Protein AF-A0A1I4X9D3-F1 (afdb_monomer_lite)

Structure (mmCIF, N/CA/C/O backbone):
data_AF-A0A1I4X9D3-F1
#
_entry.id   AF-A0A1I4X9D3-F1
#
loop_
_atom_site.group_PDB
_atom_site.id
_atom_site.type_symbol
_atom_site.label_atom_id
_atom_site.label_alt_id
_atom_site.label_comp_id
_atom_site.label_asym_id
_atom_site.label_entity_id
_atom_site.label_seq_id
_atom_site.pdbx_PDB_ins_code
_atom_site.Cartn_x
_atom_site.Cartn_y
_atom_site.Cartn_z
_atom_site.occupancy
_atom_site.B_iso_or_equiv
_atom_site.auth_seq_id
_atom_site.auth_comp_id
_atom_site.auth_asym_id
_atom_site.auth_atom_id
_atom_site.pdbx_PDB_model_num
ATOM 1 N N . MET A 1 1 ? -38.702 -17.438 33.978 1.00 61.19 1 MET A N 1
ATOM 2 C CA . MET A 1 1 ? -38.345 -16.066 33.535 1.00 61.19 1 MET A CA 1
ATOM 3 C C . MET A 1 1 ? -36.844 -15.792 33.596 1.00 61.19 1 MET A C 1
ATOM 5 O O . MET A 1 1 ? -36.302 -15.350 32.596 1.00 61.19 1 MET A O 1
ATOM 9 N N . LYS A 1 2 ? -36.146 -16.122 34.695 1.00 65.19 2 LYS A N 1
ATOM 10 C CA . LYS A 1 2 ? -34.686 -15.928 34.827 1.00 65.19 2 LYS A CA 1
ATOM 11 C C . LYS A 1 2 ? -33.860 -16.580 33.699 1.00 65.19 2 LYS A C 1
ATOM 13 O O . LYS A 1 2 ? -32.987 -15.935 33.136 1.00 65.19 2 LYS A O 1
ATOM 18 N N . ASN A 1 3 ? -34.202 -17.807 33.300 1.00 70.19 3 ASN A N 1
ATOM 19 C CA . ASN A 1 3 ? -33.496 -18.521 32.223 1.00 70.19 3 ASN A CA 1
ATOM 20 C C . ASN A 1 3 ? -33.767 -17.924 30.827 1.00 70.19 3 ASN A C 1
ATOM 22 O O . ASN A 1 3 ? -32.900 -17.974 29.964 1.00 70.19 3 ASN A O 1
ATOM 26 N N . LEU A 1 4 ? -34.944 -17.320 30.625 1.00 78.19 4 LEU A N 1
ATOM 27 C CA . LEU A 1 4 ? -35.305 -16.642 29.375 1.00 78.19 4 LEU A CA 1
ATOM 28 C C . LEU A 1 4 ? -34.542 -15.316 29.232 1.00 78.19 4 LEU A C 1
ATOM 30 O O . LE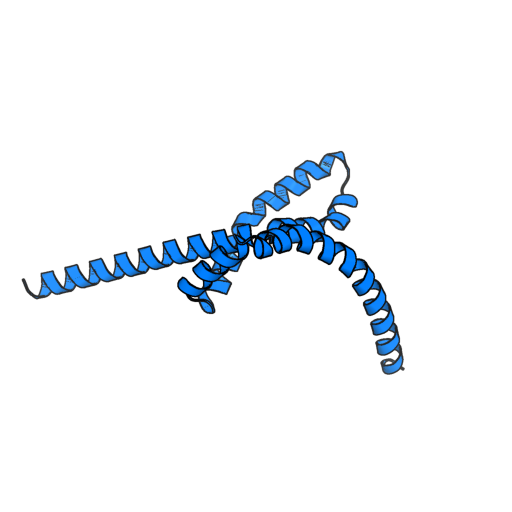U A 1 4 ? -34.094 -14.972 28.145 1.00 78.19 4 LEU A O 1
ATOM 34 N N . PHE A 1 5 ? -34.340 -14.617 30.352 1.00 81.88 5 PHE A N 1
ATOM 35 C CA . PHE A 1 5 ? -33.549 -13.390 30.402 1.00 81.88 5 PHE A CA 1
ATOM 36 C C . PHE A 1 5 ? -32.079 -13.650 30.050 1.00 81.88 5 PHE A C 1
ATOM 38 O O . PHE A 1 5 ? -31.529 -12.958 29.208 1.00 81.88 5 PHE A O 1
ATOM 45 N N . ILE A 1 6 ? -31.463 -14.691 30.622 1.00 82.25 6 ILE A N 1
ATOM 46 C CA . ILE A 1 6 ? -30.061 -15.053 30.334 1.00 82.25 6 ILE A CA 1
ATOM 47 C C . ILE A 1 6 ? -29.873 -15.435 28.858 1.00 82.25 6 ILE A C 1
ATOM 49 O O . ILE A 1 6 ? -28.909 -14.999 28.230 1.00 82.25 6 ILE A O 1
ATOM 53 N N . ALA A 1 7 ? -30.807 -16.205 28.290 1.00 80.81 7 ALA A N 1
ATOM 54 C CA . ALA A 1 7 ? -30.771 -16.578 26.878 1.00 80.81 7 ALA A CA 1
ATOM 55 C C . ALA A 1 7 ? -30.879 -15.353 25.952 1.00 80.81 7 ALA A C 1
ATOM 57 O O . ALA A 1 7 ? -30.125 -15.247 24.986 1.00 80.81 7 ALA A O 1
ATOM 58 N N . ALA A 1 8 ? -31.761 -14.400 26.275 1.00 80.50 8 ALA A N 1
ATOM 59 C CA . ALA A 1 8 ? -31.902 -13.157 25.520 1.00 80.50 8 ALA A CA 1
ATOM 60 C C . ALA A 1 8 ? -30.623 -12.301 25.566 1.00 80.50 8 ALA A C 1
ATOM 62 O O . ALA A 1 8 ? -30.185 -11.798 24.533 1.00 80.50 8 ALA A O 1
ATOM 63 N N . THR A 1 9 ? -29.974 -12.181 26.730 1.00 77.56 9 THR A N 1
ATOM 64 C CA . THR A 1 9 ? -28.724 -11.414 26.855 1.00 77.56 9 THR A CA 1
ATOM 65 C C . THR A 1 9 ? -27.561 -12.068 26.102 1.00 77.56 9 THR A C 1
ATOM 67 O O . THR A 1 9 ? -26.786 -11.363 25.457 1.00 77.56 9 THR A O 1
ATOM 70 N N . MET A 1 10 ? -27.450 -13.405 26.120 1.00 78.19 10 MET A N 1
ATOM 71 C CA . MET A 1 10 ? -26.433 -14.122 25.334 1.00 78.19 10 MET A CA 1
ATOM 72 C C . MET A 1 10 ? -26.640 -13.936 23.825 1.00 78.19 10 MET A C 1
ATOM 74 O O . MET A 1 10 ? -25.684 -13.637 23.110 1.00 78.19 10 MET A O 1
ATOM 78 N N . LEU A 1 11 ? -27.882 -14.041 23.342 1.00 78.44 11 LEU A N 1
ATOM 79 C CA . LEU A 1 11 ? -28.212 -13.802 21.933 1.00 78.44 11 LEU A CA 1
ATOM 80 C C . LEU A 1 11 ? -27.834 -12.381 21.492 1.00 78.44 11 LEU A C 1
ATOM 82 O O . LEU A 1 11 ? -27.190 -12.221 20.456 1.00 78.44 11 LEU A O 1
ATOM 86 N N . LEU A 1 12 ? -28.137 -11.368 22.312 1.00 75.38 12 LEU A N 1
ATOM 87 C CA . LEU A 1 12 ? -27.741 -9.984 22.042 1.00 75.38 12 LEU A CA 1
ATOM 88 C C . LEU A 1 12 ? -26.214 -9.834 21.978 1.00 75.38 12 LEU A C 1
ATOM 90 O O . LEU A 1 12 ? -25.705 -9.240 21.031 1.00 75.38 12 LEU A O 1
ATOM 94 N N . SER A 1 13 ? -25.462 -10.417 22.919 1.00 71.94 13 SER A N 1
ATOM 95 C CA . SER A 1 13 ? -23.992 -10.320 22.901 1.00 71.94 13 SER A CA 1
ATOM 96 C C . SER A 1 13 ? -23.350 -10.918 21.643 1.00 71.94 13 SER A C 1
ATOM 98 O O . SER A 1 13 ? -22.407 -10.337 21.111 1.00 71.94 13 SER A O 1
ATOM 100 N N . VAL A 1 14 ? -23.885 -12.022 21.110 1.00 70.44 14 VAL A N 1
ATOM 101 C CA . VAL A 1 14 ? -23.371 -12.644 19.875 1.00 70.44 14 VAL A CA 1
ATOM 102 C C . VAL A 1 14 ? -23.628 -11.749 18.658 1.00 70.44 14 VAL A C 1
ATOM 104 O O . VAL A 1 14 ? -22.759 -11.613 17.792 1.00 70.44 14 VAL A O 1
ATOM 107 N N . GLN A 1 15 ? -24.791 -11.096 18.605 1.00 68.94 15 GLN A N 1
ATOM 108 C CA . GLN A 1 15 ? -25.123 -10.148 17.539 1.00 68.94 15 GLN A CA 1
ATOM 109 C C . GLN A 1 15 ? -24.233 -8.897 17.586 1.00 68.94 15 GLN A C 1
ATOM 111 O O . GLN A 1 15 ? -23.739 -8.473 16.543 1.00 68.94 15 GLN A O 1
ATOM 116 N N . PHE A 1 16 ? -23.966 -8.353 18.780 1.00 73.00 16 PHE A N 1
ATO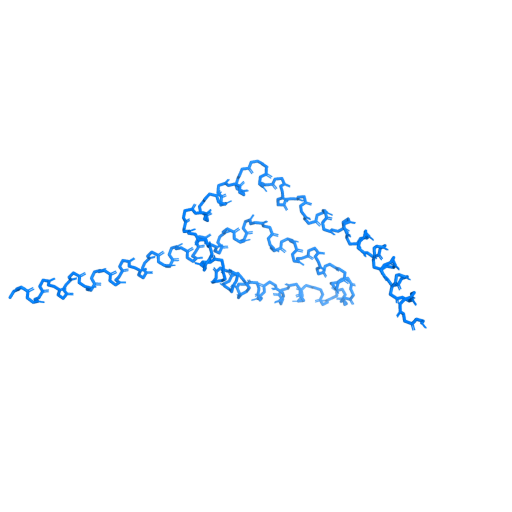M 117 C CA . PHE A 1 16 ? -23.076 -7.198 18.954 1.00 73.00 16 PHE A CA 1
ATOM 118 C C . PHE A 1 16 ? -21.630 -7.495 18.532 1.00 73.00 16 PHE A C 1
ATOM 120 O O . PHE A 1 16 ? -21.038 -6.700 17.805 1.00 73.00 16 PHE A O 1
ATOM 127 N N . VAL A 1 17 ? -21.075 -8.650 18.919 1.00 72.88 17 VAL A N 1
ATOM 128 C CA . VAL A 1 17 ? -19.712 -9.054 18.518 1.00 72.88 17 VAL A CA 1
ATOM 129 C C . VAL A 1 17 ? -19.612 -9.246 17.001 1.00 72.88 17 VAL A C 1
ATOM 131 O O . VAL A 1 17 ? -18.646 -8.805 16.379 1.00 72.88 17 VAL A O 1
ATOM 134 N N . SER A 1 18 ? -20.631 -9.853 16.388 1.00 68.88 18 SER A N 1
ATOM 135 C CA . SER A 1 18 ? -20.664 -10.069 14.937 1.00 68.88 18 SER A CA 1
ATOM 136 C C . SER A 1 18 ? -20.708 -8.743 14.170 1.00 68.88 18 SER A C 1
ATOM 138 O O . SER A 1 18 ? -19.931 -8.559 13.233 1.00 68.88 18 SER A O 1
ATOM 140 N N . ALA A 1 19 ? -21.548 -7.796 14.605 1.00 72.00 19 ALA A N 1
ATOM 141 C CA . ALA A 1 19 ? -21.646 -6.464 14.006 1.00 72.00 19 ALA A CA 1
ATOM 142 C C . ALA A 1 19 ? -20.333 -5.672 14.133 1.00 72.00 19 ALA A C 1
ATOM 144 O O . ALA A 1 19 ? -19.827 -5.159 13.138 1.00 72.00 19 ALA A O 1
ATOM 145 N N . GLN A 1 20 ? -19.720 -5.665 15.321 1.00 74.00 20 GLN A N 1
ATOM 146 C CA . GLN A 1 20 ? -18.434 -5.000 15.546 1.00 74.00 20 GLN A CA 1
ATOM 147 C C . GLN A 1 20 ? -17.317 -5.583 14.664 1.00 74.00 20 GLN A C 1
ATOM 149 O O . GLN A 1 20 ? -16.479 -4.842 14.154 1.00 74.00 20 GLN A O 1
ATOM 154 N N . SER A 1 21 ? -17.312 -6.903 14.446 1.00 76.50 21 SER A N 1
ATOM 155 C CA . SER A 1 21 ? -16.325 -7.548 13.570 1.00 76.50 21 SER A CA 1
ATOM 156 C C . SER A 1 21 ? -16.492 -7.163 12.094 1.00 76.50 21 SER A C 1
ATOM 158 O O . SER A 1 21 ? -15.495 -6.981 11.392 1.00 76.50 21 SER A O 1
ATOM 160 N N . ALA A 1 22 ? -17.738 -7.000 11.631 1.00 80.81 22 ALA A N 1
ATOM 161 C CA . ALA A 1 22 ? -18.046 -6.625 10.255 1.00 80.81 22 ALA A CA 1
ATOM 162 C C . ALA A 1 22 ? -17.644 -5.172 9.971 1.00 80.81 22 ALA A C 1
ATOM 164 O O . ALA A 1 22 ? -17.002 -4.903 8.953 1.00 80.81 22 ALA A O 1
ATOM 165 N N . ASP A 1 23 ? -17.947 -4.262 10.900 1.00 89.44 23 ASP A N 1
ATOM 166 C CA . ASP A 1 23 ? -17.526 -2.862 10.816 1.00 89.44 23 ASP A CA 1
ATOM 167 C C . ASP A 1 23 ? -16.000 -2.740 10.868 1.00 89.44 23 ASP A C 1
ATOM 169 O O . ASP A 1 23 ? -15.407 -2.002 10.083 1.00 89.44 23 ASP A O 1
ATOM 173 N N . PHE A 1 24 ? -15.338 -3.532 11.718 1.00 94.31 24 PHE A N 1
ATOM 174 C CA . PHE A 1 24 ? -13.882 -3.534 11.775 1.00 94.31 24 PHE A CA 1
ATOM 175 C C . PHE A 1 24 ? -13.251 -4.005 10.453 1.00 94.31 24 PHE A C 1
ATOM 177 O O . PHE A 1 24 ? -12.405 -3.297 9.905 1.00 94.31 24 PHE A O 1
ATOM 184 N N . LYS A 1 25 ? -13.682 -5.145 9.883 1.00 95.19 25 LYS A N 1
ATOM 185 C CA . LYS A 1 25 ? -13.152 -5.636 8.590 1.00 95.19 25 LYS A CA 1
ATOM 186 C C . LYS A 1 25 ? -13.377 -4.615 7.474 1.00 95.19 25 LYS A C 1
ATOM 188 O O . LYS A 1 25 ? -12.475 -4.383 6.669 1.00 95.19 25 LYS A O 1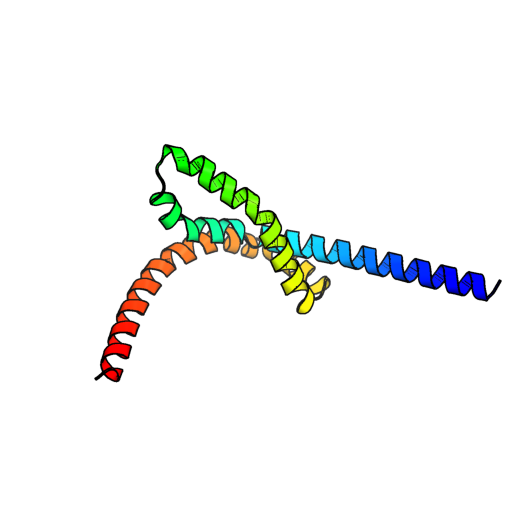
ATOM 193 N N . LYS A 1 26 ? -14.555 -3.988 7.435 1.00 95.56 26 LYS A N 1
ATOM 194 C CA . LYS A 1 26 ? -14.891 -2.955 6.450 1.00 95.56 26 LYS A CA 1
ATOM 195 C C . LYS A 1 26 ? -13.928 -1.767 6.522 1.00 95.56 26 LYS A C 1
ATOM 197 O O . LYS A 1 26 ? -13.390 -1.378 5.486 1.00 95.56 26 LYS A O 1
ATOM 202 N N . ASP A 1 27 ? -13.672 -1.247 7.718 1.00 96.38 27 ASP A N 1
ATOM 203 C CA . ASP A 1 27 ? -12.769 -0.108 7.902 1.00 96.38 27 ASP A CA 1
ATOM 204 C C . ASP A 1 27 ? -11.323 -0.479 7.549 1.00 96.38 27 ASP A C 1
ATOM 206 O O . ASP A 1 27 ? -10.607 0.313 6.938 1.00 96.38 27 ASP A O 1
ATOM 210 N N . VAL A 1 28 ? -10.884 -1.708 7.845 1.00 96.69 28 VAL A N 1
ATOM 211 C CA . VAL A 1 28 ? -9.549 -2.171 7.429 1.00 96.69 28 VAL A CA 1
ATOM 212 C C . VAL A 1 28 ? -9.446 -2.234 5.902 1.00 96.69 28 VAL A C 1
ATOM 214 O O . VAL A 1 28 ? -8.450 -1.788 5.338 1.00 96.69 28 VAL A O 1
ATOM 217 N N . ILE A 1 29 ? -10.476 -2.737 5.213 1.00 96.00 29 ILE A N 1
ATOM 218 C CA . ILE A 1 29 ? -10.520 -2.757 3.743 1.00 96.00 29 ILE A CA 1
ATOM 219 C C . ILE A 1 29 ? -10.466 -1.333 3.178 1.00 96.00 29 ILE A C 1
ATOM 221 O O . ILE A 1 29 ? -9.753 -1.087 2.204 1.00 96.00 29 ILE A O 1
ATOM 225 N N . GLU A 1 30 ? -11.208 -0.394 3.764 1.00 94.88 30 GLU A N 1
ATOM 226 C CA . GLU A 1 30 ? -11.157 1.015 3.367 1.00 94.88 30 GLU A CA 1
ATOM 227 C C . GLU A 1 30 ? -9.752 1.589 3.550 1.00 94.88 30 GLU A C 1
ATOM 229 O O . GLU A 1 30 ? -9.196 2.148 2.605 1.00 94.88 30 GLU A O 1
ATOM 234 N N . MET A 1 31 ? -9.147 1.368 4.716 1.00 95.31 31 MET A N 1
ATOM 235 C CA . MET A 1 31 ? -7.786 1.792 5.022 1.00 95.31 31 MET A CA 1
ATOM 236 C C . MET A 1 31 ? -6.772 1.250 4.002 1.00 95.31 31 MET A C 1
ATOM 238 O O . MET A 1 31 ? -5.972 2.018 3.470 1.00 95.31 31 MET A O 1
ATOM 242 N N . VAL A 1 32 ? -6.843 -0.040 3.651 1.00 94.06 32 VAL A N 1
ATOM 243 C CA . VAL A 1 32 ? -5.972 -0.644 2.626 1.00 94.06 32 VAL A CA 1
ATOM 244 C C . VAL A 1 32 ? -6.163 0.047 1.274 1.00 94.06 32 VAL A C 1
ATOM 246 O O . VAL A 1 32 ? -5.182 0.408 0.623 1.00 94.06 32 VAL A O 1
ATOM 249 N N . LYS A 1 33 ? -7.409 0.304 0.860 1.00 91.62 33 LYS A N 1
ATOM 250 C CA . LYS A 1 33 ? -7.702 0.993 -0.407 1.00 91.62 33 LYS A CA 1
ATOM 251 C C . LYS A 1 33 ? -7.122 2.406 -0.442 1.00 91.62 33 LYS A C 1
ATOM 253 O O . LYS A 1 33 ? -6.472 2.764 -1.424 1.00 91.62 33 LYS A O 1
ATOM 258 N N . ILE A 1 34 ? -7.316 3.189 0.620 1.00 92.00 34 ILE A N 1
ATOM 259 C CA . ILE A 1 34 ? -6.820 4.573 0.686 1.00 92.00 34 ILE A CA 1
ATOM 260 C C . ILE A 1 34 ? -5.321 4.652 0.984 1.00 92.00 34 ILE A C 1
ATOM 262 O O . ILE A 1 34 ? -4.720 5.692 0.765 1.00 92.00 34 ILE A O 1
ATOM 266 N N . SER A 1 35 ? -4.677 3.572 1.431 1.00 89.12 35 SER A N 1
ATOM 267 C CA . SER A 1 35 ? -3.227 3.565 1.668 1.00 89.12 35 SER A CA 1
ATOM 268 C C . SER A 1 35 ? -2.387 3.680 0.387 1.00 89.12 35 SER A C 1
ATOM 270 O O . SER A 1 35 ? -1.180 3.914 0.443 1.00 89.12 35 SER A O 1
ATOM 272 N N . GLY A 1 36 ? -3.020 3.528 -0.782 1.00 85.00 36 GLY A N 1
ATOM 273 C CA . GLY A 1 36 ? -2.353 3.533 -2.081 1.00 85.00 36 GLY A CA 1
ATOM 274 C C . GLY A 1 36 ? -1.910 2.147 -2.557 1.00 85.00 36 GLY A C 1
ATOM 275 O O . GLY A 1 36 ? -1.213 2.060 -3.565 1.00 85.00 36 GLY A O 1
ATOM 276 N N . THR A 1 37 ? -2.329 1.056 -1.896 1.00 85.69 37 THR A N 1
ATOM 277 C CA . THR A 1 37 ? -1.996 -0.332 -2.280 1.00 85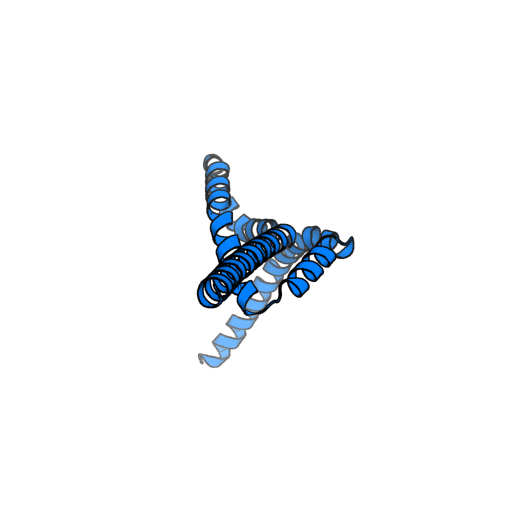.69 37 THR A CA 1
ATOM 278 C C . THR A 1 37 ? -2.237 -0.607 -3.764 1.00 85.69 37 THR A C 1
ATOM 280 O O . THR A 1 37 ? -1.364 -1.158 -4.429 1.00 85.69 37 THR A O 1
ATOM 283 N N . THR A 1 38 ? -3.376 -0.176 -4.313 1.00 85.00 38 THR A N 1
ATOM 284 C CA . THR A 1 38 ? -3.699 -0.366 -5.737 1.00 85.00 38 THR A CA 1
ATOM 285 C C . THR A 1 38 ? -2.712 0.350 -6.647 1.00 85.00 38 THR A C 1
ATOM 287 O O . THR A 1 38 ? -2.181 -0.249 -7.575 1.00 85.00 38 THR A O 1
ATOM 290 N N . ALA A 1 39 ? -2.428 1.624 -6.366 1.00 86.88 39 ALA A N 1
ATOM 291 C CA . ALA A 1 39 ? -1.502 2.412 -7.169 1.00 86.88 39 ALA A CA 1
ATOM 292 C C . ALA A 1 39 ? -0.079 1.836 -7.108 1.00 86.88 39 ALA A C 1
ATOM 294 O O . ALA A 1 39 ? 0.607 1.780 -8.127 1.00 86.88 39 ALA A O 1
ATOM 295 N N . ASN A 1 40 ? 0.338 1.352 -5.935 1.00 90.06 40 ASN A N 1
ATOM 296 C CA . ASN A 1 40 ? 1.635 0.711 -5.737 1.00 90.06 40 ASN A CA 1
ATOM 297 C C . ASN A 1 40 ? 1.744 -0.603 -6.524 1.00 90.06 40 ASN A C 1
ATOM 299 O O . ASN A 1 40 ? 2.734 -0.808 -7.220 1.00 90.06 40 ASN A O 1
ATOM 303 N N . ILE A 1 41 ? 0.725 -1.467 -6.473 1.00 89.44 41 ILE A N 1
ATOM 304 C CA . ILE A 1 41 ? 0.702 -2.723 -7.242 1.00 89.44 41 ILE A CA 1
ATOM 305 C C . ILE A 1 41 ? 0.728 -2.436 -8.741 1.00 89.44 41 ILE A C 1
ATOM 307 O O . ILE A 1 41 ? 1.535 -3.021 -9.458 1.00 89.44 41 ILE A O 1
ATOM 311 N N . THR A 1 42 ? -0.084 -1.491 -9.214 1.00 85.81 42 THR A N 1
ATOM 312 C CA . THR A 1 42 ? -0.074 -1.084 -10.623 1.00 85.81 42 THR A CA 1
ATOM 313 C C . THR A 1 42 ? 1.299 -0.569 -11.052 1.00 85.81 42 THR A C 1
ATOM 315 O O . THR A 1 42 ? 1.777 -0.955 -12.114 1.00 85.81 42 THR A O 1
ATOM 318 N N . ALA A 1 43 ? 1.967 0.242 -10.225 1.00 88.06 43 ALA A N 1
ATOM 319 C CA . ALA A 1 43 ? 3.316 0.727 -10.518 1.00 88.06 43 ALA A CA 1
ATOM 320 C C . ALA A 1 43 ? 4.352 -0.407 -10.580 1.00 88.06 43 ALA A C 1
ATOM 322 O O . ALA A 1 43 ? 5.228 -0.377 -11.438 1.00 88.06 43 ALA A O 1
ATOM 323 N N . LEU A 1 44 ? 4.237 -1.423 -9.720 1.00 88.44 44 LEU A N 1
ATOM 324 C CA . LEU A 1 44 ? 5.104 -2.606 -9.761 1.00 88.44 44 LEU A CA 1
ATOM 325 C C . LEU A 1 44 ? 4.844 -3.485 -10.990 1.00 88.44 44 LEU A C 1
ATOM 327 O O . LEU A 1 44 ? 5.767 -4.113 -11.505 1.00 88.44 44 LEU A O 1
ATOM 331 N N . LEU A 1 45 ? 3.598 -3.536 -11.464 1.00 90.56 45 LEU A N 1
ATOM 332 C CA . LEU A 1 45 ? 3.206 -4.321 -12.632 1.00 90.56 45 LEU A CA 1
ATOM 333 C C . LEU A 1 45 ? 3.451 -3.603 -13.962 1.00 90.56 45 LEU A C 1
ATOM 335 O O . LEU A 1 45 ? 3.389 -4.261 -14.997 1.00 90.56 45 LEU A O 1
ATOM 339 N N . GLU A 1 46 ? 3.747 -2.301 -13.979 1.00 89.25 46 GLU A N 1
ATOM 340 C CA . GLU A 1 46 ? 3.985 -1.548 -15.221 1.00 89.25 46 GLU A CA 1
ATOM 341 C C . GLU A 1 46 ? 4.976 -2.235 -16.178 1.00 89.25 46 GLU A C 1
ATOM 343 O O . GLU A 1 46 ? 4.595 -2.450 -17.329 1.00 89.25 46 GLU A O 1
ATOM 348 N N . PRO A 1 47 ? 6.169 -2.692 -15.744 1.00 89.00 47 PRO A N 1
ATOM 349 C CA . PRO A 1 47 ? 7.103 -3.381 -16.637 1.00 89.00 47 PRO A CA 1
ATOM 350 C C . PRO A 1 47 ? 6.555 -4.693 -17.207 1.00 89.00 47 PRO A C 1
ATOM 352 O O . PRO A 1 47 ? 6.944 -5.106 -18.298 1.00 89.00 47 PRO A O 1
ATOM 355 N N . VAL A 1 48 ? 5.660 -5.367 -16.478 1.00 91.88 48 VAL A N 1
ATOM 356 C CA . VAL A 1 48 ? 4.972 -6.577 -16.952 1.00 91.88 48 VAL A CA 1
ATOM 357 C C . VAL A 1 48 ? 3.917 -6.193 -17.986 1.00 91.88 48 VAL A C 1
ATOM 359 O O . VAL A 1 48 ? 3.870 -6.782 -19.061 1.00 91.88 48 VAL A O 1
ATOM 362 N N . ILE A 1 49 ? 3.115 -5.162 -17.704 1.00 92.06 49 ILE A N 1
ATOM 363 C CA . ILE A 1 49 ? 2.084 -4.636 -18.611 1.00 92.06 49 ILE A CA 1
ATOM 364 C C . ILE A 1 49 ? 2.704 -4.163 -19.931 1.00 92.06 49 ILE A C 1
ATOM 366 O O . ILE A 1 49 ? 2.126 -4.374 -20.997 1.00 92.06 49 ILE A O 1
ATOM 370 N N . GLU A 1 50 ? 3.881 -3.540 -19.888 1.00 91.44 50 GLU A N 1
ATOM 371 C CA . GLU A 1 50 ? 4.602 -3.083 -21.080 1.00 91.44 50 GLU A CA 1
ATOM 372 C C . GLU A 1 50 ? 5.008 -4.236 -22.009 1.00 91.44 50 GLU A C 1
ATOM 374 O O . GLU A 1 50 ? 5.018 -4.057 -23.229 1.00 91.44 50 GLU A O 1
ATOM 379 N N . GLN A 1 51 ? 5.250 -5.428 -21.458 1.00 93.75 51 GLN A N 1
ATOM 380 C CA . GLN A 1 51 ? 5.573 -6.638 -22.221 1.00 93.75 51 GLN A CA 1
ATOM 381 C C . GLN A 1 51 ? 4.335 -7.322 -22.827 1.00 93.75 51 GLN A C 1
ATOM 383 O O . GLN A 1 51 ? 4.469 -8.144 -23.734 1.00 93.75 51 GLN A O 1
ATOM 388 N N . ILE A 1 52 ? 3.124 -6.980 -22.374 1.00 95.81 52 ILE A N 1
ATOM 389 C CA . ILE A 1 52 ? 1.871 -7.499 -22.937 1.00 95.81 52 ILE A CA 1
ATOM 390 C C . ILE A 1 52 ? 1.557 -6.785 -24.270 1.00 95.81 52 ILE A C 1
ATOM 392 O O . ILE A 1 52 ? 1.698 -5.555 -24.345 1.00 95.81 52 ILE A O 1
ATOM 396 N N . PRO A 1 53 ? 1.088 -7.507 -25.316 1.00 97.31 53 PRO A N 1
ATOM 397 C CA . PRO A 1 53 ? 0.619 -6.908 -26.568 1.00 97.31 53 PRO A CA 1
ATOM 398 C C . PRO A 1 53 ? -0.386 -5.777 -26.336 1.00 97.31 53 PRO A C 1
ATOM 400 O O . PRO A 1 53 ? -1.270 -5.895 -25.489 1.00 97.31 53 PRO A O 1
ATOM 403 N N . ALA A 1 54 ? -0.243 -4.670 -27.072 1.00 95.50 54 ALA A N 1
ATOM 404 C CA . ALA A 1 54 ? -0.977 -3.430 -26.803 1.00 95.50 54 ALA A CA 1
ATOM 405 C C . ALA A 1 54 ? -2.506 -3.606 -26.811 1.00 95.50 54 ALA A C 1
ATOM 407 O O . ALA A 1 54 ? -3.190 -3.026 -25.970 1.00 95.50 54 ALA A O 1
ATOM 408 N N . ASP A 1 55 ? -3.015 -4.447 -27.709 1.00 96.94 55 ASP A N 1
ATOM 409 C CA . ASP A 1 55 ? -4.423 -4.825 -27.846 1.00 96.94 55 ASP A CA 1
ATOM 410 C C . ASP A 1 55 ? -4.956 -5.647 -26.660 1.00 96.94 55 ASP A C 1
ATOM 412 O O . ASP A 1 55 ? -6.154 -5.631 -26.403 1.00 96.94 55 ASP A O 1
ATOM 416 N N . LYS A 1 56 ? -4.076 -6.302 -25.890 1.00 96.75 56 LYS A N 1
ATOM 417 C CA . LYS A 1 56 ? -4.426 -7.130 -24.721 1.00 96.75 56 LYS A CA 1
ATOM 418 C C . LYS A 1 56 ? -4.225 -6.438 -23.375 1.00 96.75 56 LYS A C 1
ATOM 420 O O . LYS A 1 56 ? -4.648 -6.954 -22.344 1.00 96.75 56 LYS A O 1
ATOM 425 N N . ARG A 1 57 ? -3.572 -5.272 -23.345 1.00 94.62 57 ARG A N 1
ATOM 426 C CA . ARG A 1 57 ? -3.253 -4.567 -22.088 1.00 94.62 57 ARG A CA 1
ATOM 427 C C . ARG A 1 57 ? -4.498 -4.147 -21.310 1.00 94.62 57 ARG A C 1
ATOM 429 O O . ARG A 1 57 ? -4.455 -4.130 -20.084 1.00 94.62 57 ARG A O 1
ATOM 436 N N . ALA A 1 58 ? -5.577 -3.777 -22.002 1.00 94.25 58 ALA A N 1
ATOM 437 C CA . ALA A 1 58 ? -6.827 -3.382 -21.356 1.00 94.25 58 ALA A CA 1
ATOM 438 C C . ALA A 1 58 ? -7.473 -4.565 -20.620 1.00 94.25 58 ALA A C 1
ATOM 440 O O . ALA A 1 58 ? -7.815 -4.433 -19.447 1.00 94.25 58 ALA A O 1
ATOM 441 N N . ASP A 1 59 ? -7.548 -5.722 -21.279 1.00 96.31 59 ASP A N 1
ATOM 442 C CA . ASP A 1 59 ? -8.074 -6.951 -20.682 1.00 96.31 59 ASP A CA 1
ATOM 443 C C . ASP A 1 59 ? -7.200 -7.414 -19.516 1.00 96.31 59 ASP A C 1
ATOM 445 O O . ASP A 1 59 ? -7.709 -7.671 -18.432 1.00 96.31 59 ASP A O 1
ATOM 449 N N . PHE A 1 60 ? -5.875 -7.387 -19.680 1.00 94.69 60 PHE A N 1
ATOM 450 C CA . PHE A 1 60 ? -4.950 -7.724 -18.598 1.00 94.69 60 PHE A CA 1
ATOM 451 C C . PHE A 1 60 ? -5.145 -6.833 -17.361 1.00 94.69 60 PHE A C 1
ATOM 453 O O . PHE A 1 60 ? -5.198 -7.329 -16.239 1.00 94.69 60 PHE A O 1
ATOM 460 N N . LYS A 1 61 ? -5.291 -5.513 -17.541 1.00 91.88 61 LYS A N 1
ATOM 461 C CA . LYS A 1 61 ? -5.580 -4.596 -16.424 1.00 91.88 61 LYS A CA 1
ATOM 462 C C . LYS A 1 61 ? -6.914 -4.921 -15.757 1.00 91.88 61 LYS A C 1
ATOM 464 O O . LYS A 1 61 ? -6.985 -4.924 -14.535 1.00 91.88 61 LYS A O 1
ATOM 469 N N . LYS A 1 62 ? -7.940 -5.234 -16.549 1.00 94.19 62 LYS A N 1
ATOM 470 C CA . LYS A 1 62 ? -9.255 -5.626 -16.038 1.00 94.19 62 LYS A CA 1
ATOM 471 C C . LYS A 1 62 ? -9.188 -6.917 -15.218 1.00 94.19 62 LYS A C 1
ATOM 473 O O . LYS A 1 62 ? -9.845 -6.999 -14.183 1.00 94.19 62 LYS A O 1
ATOM 478 N N . ASP A 1 63 ? -8.387 -7.889 -15.645 1.00 94.69 63 ASP A N 1
ATOM 479 C CA . ASP A 1 63 ? -8.173 -9.130 -14.899 1.00 94.69 63 ASP A CA 1
ATOM 480 C C . ASP A 1 63 ? -7.484 -8.859 -13.554 1.00 94.69 63 ASP A C 1
ATOM 482 O O . ASP A 1 63 ? -7.902 -9.398 -12.528 1.00 94.69 63 ASP A O 1
ATOM 486 N N . ILE A 1 64 ? -6.484 -7.966 -13.529 1.00 92.81 64 ILE A N 1
ATOM 487 C CA . ILE A 1 64 ? -5.845 -7.518 -12.283 1.00 92.81 64 ILE A CA 1
ATOM 488 C C . ILE A 1 64 ? -6.857 -6.817 -11.370 1.00 92.81 64 ILE A C 1
ATOM 490 O O . ILE A 1 64 ? -6.977 -7.183 -10.202 1.00 92.81 64 ILE A O 1
ATOM 494 N N . ASP A 1 65 ? -7.633 -5.865 -11.889 1.00 91.62 65 ASP A N 1
ATOM 495 C CA . ASP A 1 65 ? -8.670 -5.172 -11.115 1.00 91.62 65 ASP A CA 1
ATOM 496 C C . ASP A 1 65 ? -9.706 -6.156 -10.542 1.00 91.62 65 ASP A C 1
ATOM 498 O O . ASP A 1 65 ? -10.184 -5.975 -9.421 1.00 91.62 65 ASP A O 1
ATOM 502 N N . GLY A 1 66 ? -10.012 -7.232 -11.274 1.00 94.38 66 GLY A N 1
ATOM 503 C CA . GLY A 1 66 ? -10.926 -8.290 -10.850 1.00 94.38 66 GLY A CA 1
ATOM 504 C C . GLY A 1 66 ? -10.445 -9.099 -9.641 1.00 94.38 66 GLY A C 1
ATOM 505 O O . GLY A 1 66 ? -11.277 -9.574 -8.869 1.00 94.38 66 GLY A O 1
ATOM 506 N N . ILE A 1 67 ? -9.130 -9.225 -9.435 1.00 93.69 67 ILE A N 1
ATOM 507 C CA . ILE A 1 67 ? -8.552 -9.966 -8.298 1.00 93.69 67 ILE A CA 1
ATOM 508 C C . ILE A 1 67 ? -8.203 -9.072 -7.097 1.00 93.69 67 ILE A C 1
ATOM 510 O O . ILE A 1 67 ? -7.952 -9.580 -6.003 1.00 93.69 67 ILE A O 1
ATOM 514 N N . MET A 1 68 ? -8.228 -7.744 -7.257 1.00 92.50 68 MET A N 1
ATOM 515 C CA . MET A 1 68 ? -7.940 -6.792 -6.174 1.00 92.50 68 MET A CA 1
ATOM 516 C C . MET A 1 68 ? -8.861 -6.923 -4.945 1.00 92.50 68 MET A C 1
ATOM 518 O O . MET A 1 68 ? -8.349 -6.813 -3.827 1.00 92.50 68 MET A O 1
ATOM 522 N N . PRO A 1 69 ? -10.181 -7.179 -5.079 1.00 93.75 69 PRO A N 1
ATOM 523 C CA . PRO A 1 69 ? -11.059 -7.358 -3.924 1.00 93.75 69 PRO A CA 1
ATOM 524 C C . PRO A 1 69 ? -10.615 -8.478 -2.974 1.00 93.75 69 PRO A C 1
ATOM 526 O O . PRO A 1 69 ? -10.551 -8.247 -1.768 1.00 93.75 69 PRO A O 1
ATOM 529 N N . ASP A 1 70 ? -10.238 -9.647 -3.506 1.00 94.75 70 ASP A N 1
ATOM 530 C CA . ASP A 1 70 ? -9.746 -10.782 -2.707 1.00 94.75 70 ASP A CA 1
ATOM 531 C C . ASP A 1 70 ? -8.453 -10.424 -1.957 1.00 94.75 70 ASP A C 1
ATOM 533 O O . ASP A 1 70 ? -8.293 -10.746 -0.777 1.00 94.75 70 ASP A O 1
ATOM 537 N N . LEU A 1 71 ? -7.551 -9.675 -2.603 1.00 93.69 71 LEU A N 1
ATOM 538 C CA . LEU A 1 71 ? -6.334 -9.194 -1.956 1.00 93.69 71 LEU A CA 1
ATOM 539 C C . LEU A 1 71 ? -6.639 -8.249 -0.785 1.00 93.69 71 LEU A C 1
ATOM 541 O O . LEU A 1 71 ? -6.002 -8.361 0.266 1.00 93.69 71 LEU A O 1
ATOM 545 N N . TYR A 1 72 ? -7.604 -7.334 -0.932 1.00 94.19 72 TYR A N 1
ATOM 546 C CA . TYR A 1 72 ? -8.002 -6.453 0.170 1.00 94.19 72 TYR A CA 1
ATOM 547 C C . TYR A 1 72 ? -8.578 -7.242 1.340 1.00 94.19 72 TYR A C 1
ATOM 549 O O . TYR A 1 72 ? -8.236 -6.952 2.484 1.00 94.19 72 TYR A O 1
ATOM 557 N N . GLU A 1 73 ? -9.411 -8.248 1.070 1.00 94.50 73 GLU A N 1
ATOM 558 C CA . GLU A 1 73 ? -9.986 -9.088 2.120 1.00 94.50 73 GLU A CA 1
ATOM 559 C C . GLU A 1 73 ? -8.916 -9.851 2.898 1.00 94.50 73 GLU A C 1
ATOM 561 O O . GLU A 1 73 ? -8.882 -9.776 4.127 1.00 94.50 73 GLU A O 1
ATOM 566 N N . LYS A 1 74 ? -7.991 -10.511 2.196 1.00 95.12 74 LYS A N 1
ATOM 567 C CA . LYS A 1 74 ? -6.884 -11.250 2.822 1.00 95.12 74 LYS A CA 1
ATOM 568 C C . LYS A 1 74 ? -5.948 -10.338 3.605 1.00 95.12 74 LYS A C 1
ATOM 570 O O . LYS A 1 74 ? -5.493 -10.693 4.693 1.00 95.12 74 LYS A O 1
ATOM 575 N N . THR A 1 75 ? -5.678 -9.148 3.071 1.00 93.31 75 THR A N 1
ATOM 576 C CA . THR A 1 75 ? -4.874 -8.135 3.765 1.00 93.31 75 THR A CA 1
ATOM 577 C C . THR A 1 75 ? -5.588 -7.676 5.033 1.00 93.31 75 THR A C 1
ATOM 579 O O . THR A 1 75 ? -4.973 -7.638 6.097 1.00 93.31 75 THR A O 1
ATOM 582 N N . ALA A 1 76 ? -6.892 -7.404 4.957 1.00 94.69 76 ALA A N 1
ATOM 583 C CA . ALA A 1 76 ? -7.678 -7.000 6.112 1.00 94.69 76 ALA A CA 1
ATOM 584 C C . ALA A 1 76 ? -7.684 -8.076 7.206 1.00 94.69 76 ALA A C 1
ATOM 586 O O . ALA A 1 76 ? -7.408 -7.774 8.364 1.00 94.69 76 ALA A O 1
ATOM 587 N N . GLU A 1 77 ? -7.892 -9.340 6.841 1.00 94.62 77 GLU A N 1
ATOM 588 C CA . GLU A 1 77 ? -7.852 -10.468 7.779 1.00 94.62 77 GLU A CA 1
ATOM 589 C C . GLU A 1 77 ? -6.491 -10.638 8.459 1.00 94.62 77 GLU A C 1
ATOM 591 O O . GLU A 1 77 ? -6.426 -10.995 9.637 1.00 94.62 77 GLU A O 1
ATOM 596 N N . ALA A 1 78 ? -5.393 -10.377 7.745 1.00 96.25 78 ALA A N 1
ATOM 597 C CA . ALA A 1 78 ? -4.063 -10.373 8.340 1.00 96.25 78 ALA A CA 1
ATOM 598 C C . ALA A 1 78 ? -3.890 -9.203 9.320 1.00 96.25 78 ALA A C 1
ATOM 600 O O . ALA A 1 78 ? -3.410 -9.403 10.433 1.00 96.25 78 ALA A O 1
ATOM 601 N N . MET A 1 79 ? -4.317 -7.998 8.940 1.00 95.50 79 MET A N 1
ATOM 602 C CA . MET A 1 79 ? -4.167 -6.790 9.754 1.00 95.50 79 MET A CA 1
ATOM 603 C C . MET A 1 79 ? -5.014 -6.817 11.028 1.00 95.50 79 MET A C 1
ATOM 605 O O . MET A 1 79 ? -4.525 -6.422 12.084 1.00 95.50 79 MET A O 1
ATOM 609 N N . MET A 1 80 ? -6.235 -7.354 10.973 1.00 95.38 80 MET A N 1
ATOM 610 C CA . MET A 1 80 ? -7.122 -7.485 12.139 1.00 95.38 80 MET A CA 1
ATOM 611 C C . MET A 1 80 ? -6.554 -8.383 13.254 1.00 95.38 80 MET A C 1
ATOM 613 O O . MET A 1 80 ? -7.059 -8.355 14.372 1.00 95.38 80 MET A O 1
ATOM 617 N N . LYS A 1 81 ? -5.503 -9.174 12.980 1.00 96.19 81 LYS A N 1
ATOM 618 C CA . LYS A 1 81 ? -4.792 -9.973 13.997 1.00 96.19 81 LYS A CA 1
ATOM 619 C C . LYS A 1 81 ? -3.819 -9.147 14.839 1.00 96.19 81 LYS A C 1
ATOM 621 O O . LYS A 1 81 ? -3.452 -9.581 15.926 1.00 96.19 81 LYS A O 1
ATOM 626 N N . TYR A 1 82 ? -3.372 -8.005 14.321 1.00 97.12 82 TYR A N 1
ATOM 627 C CA . TYR A 1 82 ? -2.287 -7.212 14.908 1.00 97.12 82 TYR A CA 1
ATOM 628 C C . TYR A 1 82 ? -2.701 -5.784 15.255 1.00 97.12 82 TYR A C 1
ATOM 630 O O . TYR A 1 82 ? -2.042 -5.150 16.074 1.00 97.12 82 TYR A O 1
ATOM 638 N N . TYR A 1 83 ? -3.784 -5.290 14.658 1.00 95.75 83 TYR A N 1
ATOM 639 C CA . TYR A 1 83 ? -4.312 -3.958 14.906 1.00 95.75 83 TYR A CA 1
ATOM 640 C C . TYR A 1 83 ? -5.679 -4.028 15.562 1.00 95.75 83 TYR A C 1
ATOM 642 O O . TYR A 1 83 ? -6.469 -4.935 15.303 1.00 95.75 83 TYR A O 1
ATOM 650 N N . THR A 1 84 ? -5.963 -3.039 16.400 1.00 95.75 84 THR A N 1
ATOM 651 C CA . THR A 1 84 ? -7.314 -2.801 16.900 1.00 95.75 84 THR A CA 1
ATOM 652 C C . THR A 1 84 ? -8.111 -1.963 15.902 1.00 95.75 84 THR A C 1
ATOM 654 O O . THR A 1 84 ? -7.560 -1.333 14.994 1.00 95.75 84 THR A O 1
ATOM 657 N N . HIS A 1 85 ? -9.430 -1.910 16.087 1.00 95.31 85 HIS A N 1
ATOM 658 C CA . HIS A 1 85 ? -10.291 -1.047 15.276 1.00 95.31 85 HIS A CA 1
ATOM 659 C C . HIS A 1 85 ? -9.910 0.433 15.402 1.00 95.31 85 HIS A C 1
ATOM 661 O O . HIS A 1 85 ? -9.898 1.154 14.408 1.00 95.31 85 HIS A O 1
ATOM 667 N N . ASP A 1 86 ? -9.516 0.873 16.596 1.00 95.56 86 ASP A N 1
ATOM 668 C CA . ASP A 1 86 ? -9.097 2.257 16.829 1.00 95.56 86 ASP A CA 1
ATOM 669 C C . ASP A 1 86 ? -7.749 2.586 16.177 1.00 95.56 86 ASP A C 1
ATOM 671 O O . ASP A 1 86 ? -7.562 3.707 15.703 1.00 95.56 86 ASP A O 1
ATOM 675 N N . ASP A 1 87 ? -6.825 1.623 16.089 1.00 97.25 87 ASP A N 1
ATOM 676 C CA . ASP A 1 87 ? -5.584 1.810 15.327 1.00 97.25 87 ASP A CA 1
ATOM 677 C C . ASP A 1 87 ? -5.893 2.050 13.849 1.00 97.25 87 ASP A C 1
ATOM 679 O O . ASP A 1 87 ? -5.361 2.979 13.243 1.00 97.25 87 ASP A O 1
ATOM 683 N N . VAL A 1 88 ? -6.804 1.257 13.279 1.00 97.31 88 VAL A N 1
ATOM 684 C CA . VAL A 1 88 ? -7.214 1.403 11.878 1.00 97.31 88 VAL A CA 1
ATOM 685 C C . VAL A 1 88 ? -7.898 2.745 11.632 1.00 97.31 88 VAL A C 1
ATOM 687 O O . VAL A 1 88 ? -7.578 3.402 10.644 1.00 97.31 88 VAL A O 1
ATOM 690 N N . LYS A 1 89 ? -8.758 3.218 12.540 1.00 95.88 89 LYS A N 1
ATOM 691 C CA . LYS A 1 89 ? -9.358 4.560 12.429 1.00 95.88 89 LYS A CA 1
ATOM 692 C C . LYS A 1 89 ? -8.297 5.660 12.393 1.00 95.88 89 LYS A C 1
ATOM 694 O O . LYS A 1 89 ? -8.346 6.524 11.522 1.00 95.88 89 LYS A O 1
ATOM 699 N N . LYS A 1 90 ? -7.278 5.586 13.255 1.00 97.75 90 LYS A N 1
ATOM 700 C CA . LYS A 1 90 ? -6.149 6.535 13.241 1.00 97.75 90 LYS A CA 1
ATOM 701 C C . LYS A 1 90 ? -5.325 6.447 11.954 1.00 97.75 90 LYS A C 1
ATOM 703 O O . LYS A 1 90 ? -4.865 7.467 11.446 1.00 97.75 90 LYS A O 1
ATOM 708 N N . MET A 1 91 ? -5.141 5.248 11.398 1.00 96.88 91 MET A N 1
ATOM 709 C CA . MET A 1 91 ? -4.491 5.087 10.092 1.00 96.88 91 MET A CA 1
ATOM 710 C C . MET A 1 91 ? -5.312 5.742 8.979 1.00 96.88 91 MET A C 1
ATOM 712 O O . MET A 1 91 ? -4.742 6.429 8.133 1.00 96.88 91 MET A O 1
ATOM 716 N N . ILE A 1 92 ? -6.638 5.579 8.994 1.00 96.44 92 ILE A N 1
ATOM 717 C CA . ILE A 1 92 ? -7.541 6.233 8.039 1.00 96.44 92 ILE A CA 1
ATOM 718 C C . ILE A 1 92 ? -7.430 7.756 8.146 1.00 96.44 92 ILE A C 1
ATOM 720 O O . ILE A 1 92 ? -7.275 8.435 7.131 1.00 96.44 92 ILE A O 1
ATOM 724 N N . GLU A 1 93 ? -7.451 8.302 9.363 1.00 97.38 93 GLU A N 1
ATOM 725 C CA . GLU A 1 93 ? -7.241 9.734 9.608 1.00 97.38 93 GLU A CA 1
ATOM 726 C C . GLU A 1 93 ? -5.900 10.217 9.041 1.00 97.38 93 GLU A C 1
ATOM 728 O O . GLU A 1 93 ? -5.847 11.227 8.334 1.00 97.38 93 GLU A O 1
ATOM 733 N N . PHE A 1 94 ? -4.820 9.469 9.284 1.00 97.44 94 PHE A N 1
ATOM 734 C CA . PHE A 1 94 ? -3.505 9.783 8.738 1.00 97.44 94 PHE A CA 1
ATOM 735 C C . PHE A 1 94 ? -3.507 9.795 7.206 1.00 97.44 94 PHE A C 1
ATOM 737 O O . PHE A 1 94 ? -3.059 10.781 6.617 1.00 97.44 94 PHE A O 1
ATOM 744 N N . TYR A 1 95 ? -4.031 8.758 6.547 1.00 95.88 95 TYR A N 1
ATOM 745 C CA . TYR A 1 95 ? -4.075 8.697 5.083 1.00 95.88 95 TYR A CA 1
ATOM 746 C C . TYR A 1 95 ? -4.960 9.794 4.476 1.00 95.88 95 TYR A C 1
ATOM 748 O O . TYR A 1 95 ? -4.657 10.288 3.393 1.00 95.88 95 TYR A O 1
ATOM 756 N N . ASN A 1 96 ? -5.986 10.252 5.192 1.00 94.81 96 ASN A N 1
ATOM 757 C CA . ASN A 1 96 ? -6.818 11.377 4.768 1.00 94.81 96 ASN A CA 1
ATOM 758 C C . ASN A 1 96 ? -6.183 12.759 5.006 1.00 94.81 96 ASN A C 1
ATOM 760 O O . ASN A 1 96 ? -6.636 13.748 4.417 1.00 94.81 96 ASN A O 1
ATOM 764 N N . SER A 1 97 ? -5.128 12.849 5.821 1.00 97.38 97 SER A N 1
ATOM 765 C CA . SER A 1 97 ? -4.384 14.091 6.050 1.00 97.38 97 SER A CA 1
ATOM 766 C C . SER A 1 97 ? -3.650 14.575 4.785 1.00 97.38 97 SER A C 1
ATOM 768 O O . SER A 1 97 ? -3.379 13.782 3.877 1.00 97.38 97 SER A O 1
ATOM 770 N N . PRO A 1 98 ? -3.244 15.860 4.708 1.00 97.69 98 PRO A N 1
ATOM 771 C CA . PRO A 1 98 ? -2.444 16.361 3.588 1.00 97.69 98 PRO A CA 1
ATOM 772 C C . PRO A 1 98 ? -1.147 15.571 3.361 1.00 97.69 98 PRO A C 1
ATOM 774 O O . PRO A 1 98 ? -0.767 15.316 2.219 1.00 97.69 98 PRO A O 1
ATOM 777 N N . LEU A 1 99 ? -0.480 15.150 4.442 1.00 96.94 99 LEU A N 1
ATOM 778 C CA . LEU A 1 99 ? 0.731 14.338 4.349 1.00 96.94 99 LEU A CA 1
ATOM 779 C C . LEU A 1 99 ? 0.420 12.920 3.857 1.00 96.94 99 LEU A C 1
ATOM 781 O O . LEU A 1 99 ? 1.138 12.413 3.000 1.00 96.94 99 LEU A O 1
ATOM 785 N N . GLY A 1 100 ? -0.658 12.308 4.351 1.00 95.81 100 GLY A N 1
ATOM 786 C CA . GLY A 1 100 ? -1.106 10.987 3.910 1.00 95.81 100 GLY A CA 1
ATOM 787 C C . GLY A 1 100 ? -1.429 10.950 2.418 1.00 95.81 100 GLY A C 1
ATOM 788 O O . GLY A 1 100 ? -0.938 10.078 1.706 1.00 95.81 100 GLY A O 1
ATOM 789 N N . LYS A 1 101 ? -2.152 11.956 1.916 1.00 94.56 101 LYS A N 1
ATOM 790 C CA . LYS A 1 101 ? -2.430 12.115 0.479 1.00 94.56 101 LYS A CA 1
ATOM 791 C C . LYS A 1 101 ? -1.157 12.324 -0.335 1.00 94.56 101 LYS A C 1
ATOM 793 O O . LYS A 1 101 ? -0.956 11.650 -1.342 1.00 94.56 101 LYS A O 1
ATOM 798 N N . LYS A 1 102 ? -0.240 13.179 0.138 1.00 95.62 102 LYS A N 1
ATOM 799 C CA . LYS A 1 102 ? 1.077 13.339 -0.499 1.00 95.62 102 LYS A CA 1
ATOM 800 C C . LYS A 1 102 ? 1.825 12.007 -0.567 1.00 95.62 102 LYS A C 1
ATOM 802 O O . LYS A 1 102 ? 2.468 11.724 -1.576 1.00 95.62 102 LYS A O 1
ATOM 807 N N . MET A 1 103 ? 1.754 11.189 0.483 1.00 94.69 103 MET A N 1
ATOM 808 C CA . MET A 1 103 ? 2.364 9.862 0.499 1.00 94.69 103 MET A CA 1
ATOM 809 C C . MET A 1 103 ? 1.731 8.957 -0.565 1.00 94.69 103 MET A C 1
ATOM 811 O O . MET A 1 103 ? 2.461 8.436 -1.398 1.00 94.69 103 MET A O 1
ATOM 815 N N . GLN A 1 104 ? 0.398 8.873 -0.637 1.00 92.12 104 GLN A N 1
ATOM 816 C CA . GLN A 1 104 ? -0.311 8.090 -1.665 1.00 92.12 104 GLN A CA 1
ATOM 817 C C . GLN A 1 104 ? 0.107 8.468 -3.096 1.00 92.12 104 GLN A C 1
ATOM 819 O O . GLN A 1 104 ? 0.306 7.599 -3.940 1.00 92.12 104 GLN A O 1
ATOM 824 N N . GLU A 1 105 ? 0.276 9.763 -3.372 1.00 92.19 105 GLU A N 1
ATOM 825 C CA . GLU A 1 105 ? 0.680 10.260 -4.693 1.00 92.19 105 GLU A CA 1
ATOM 826 C C . GLU A 1 105 ? 2.172 10.059 -5.006 1.00 92.19 105 GLU A C 1
ATOM 828 O O . GLU A 1 105 ? 2.564 9.992 -6.177 1.00 92.19 105 GLU A O 1
ATOM 833 N N . SER A 1 106 ? 3.028 10.028 -3.980 1.00 94.31 106 SER A N 1
ATOM 834 C CA . SER A 1 106 ? 4.484 9.967 -4.154 1.00 94.31 106 SER A CA 1
ATOM 835 C C . SER A 1 106 ? 5.048 8.557 -4.050 1.00 94.31 106 SER A C 1
ATOM 837 O O . SER A 1 106 ? 6.002 8.264 -4.766 1.00 94.31 106 SER A O 1
ATOM 839 N N . THR A 1 107 ? 4.458 7.663 -3.253 1.00 93.44 107 THR A N 1
ATOM 840 C CA . THR A 1 107 ? 4.943 6.286 -3.084 1.00 93.44 107 THR A CA 1
ATOM 841 C C . THR A 1 107 ? 5.068 5.529 -4.411 1.00 93.44 107 THR A C 1
ATOM 843 O O . THR A 1 107 ? 6.145 4.986 -4.642 1.00 93.44 107 THR A O 1
ATOM 846 N N . PRO A 1 108 ? 4.096 5.553 -5.348 1.00 90.81 108 PRO A N 1
ATOM 847 C CA . PRO A 1 108 ? 4.267 4.896 -6.646 1.00 90.81 108 PRO A CA 1
ATOM 848 C C . PRO A 1 108 ? 5.459 5.437 -7.449 1.00 90.81 108 PRO A C 1
ATOM 850 O O . PRO A 1 108 ? 6.137 4.678 -8.136 1.00 90.81 108 PRO A O 1
ATOM 853 N N . LYS A 1 109 ? 5.747 6.744 -7.357 1.00 90.94 109 LYS A N 1
ATOM 854 C CA . LYS A 1 109 ? 6.894 7.379 -8.034 1.00 90.94 109 LYS A CA 1
ATOM 855 C C . LYS A 1 109 ? 8.207 6.949 -7.385 1.00 90.94 109 LYS A C 1
ATOM 857 O O . LYS A 1 109 ? 9.123 6.529 -8.081 1.00 90.94 109 LYS A O 1
ATOM 862 N N . ILE A 1 110 ? 8.248 6.973 -6.053 1.00 92.25 110 ILE A N 1
ATOM 863 C CA . ILE A 1 110 ? 9.392 6.513 -5.262 1.00 92.25 110 ILE A CA 1
ATOM 864 C C . ILE A 1 110 ? 9.696 5.045 -5.569 1.00 92.25 110 ILE A C 1
ATOM 866 O O . ILE A 1 110 ? 10.857 4.711 -5.763 1.00 92.25 110 ILE A O 1
ATOM 870 N N . LEU A 1 111 ? 8.681 4.179 -5.663 1.00 90.00 111 LEU A N 1
ATOM 871 C CA . LEU A 1 111 ? 8.868 2.770 -6.018 1.00 90.00 111 LEU A CA 1
ATOM 872 C C . LEU A 1 111 ? 9.538 2.624 -7.390 1.00 90.00 111 LEU A C 1
ATOM 874 O O . LEU A 1 111 ? 10.510 1.882 -7.509 1.00 90.00 111 LEU A O 1
ATOM 878 N N . LYS A 1 112 ? 9.088 3.373 -8.405 1.00 85.56 112 LYS A N 1
ATOM 879 C CA . LYS A 1 112 ? 9.721 3.366 -9.736 1.00 85.56 112 LYS A CA 1
ATOM 880 C C . LYS A 1 112 ? 11.179 3.825 -9.691 1.00 85.56 112 LYS A C 1
ATOM 882 O O . LYS A 1 112 ? 12.032 3.204 -10.322 1.00 85.56 112 LYS A O 1
ATOM 887 N N . ASP A 1 113 ? 11.477 4.875 -8.929 1.00 88.56 113 ASP A N 1
ATOM 888 C CA . ASP A 1 113 ? 12.849 5.364 -8.759 1.00 88.56 113 ASP A CA 1
ATOM 889 C C . ASP A 1 113 ? 13.725 4.334 -8.022 1.00 88.56 113 ASP A C 1
ATOM 891 O O . ASP A 1 113 ? 14.865 4.075 -8.416 1.00 88.56 113 ASP A O 1
ATOM 895 N N . GLN A 1 114 ? 13.173 3.675 -6.998 1.00 89.44 114 GLN A N 1
ATOM 896 C CA . GLN A 1 114 ? 13.849 2.631 -6.225 1.00 89.44 114 GLN A CA 1
ATOM 897 C C . GLN A 1 114 ? 14.162 1.383 -7.049 1.00 89.44 114 GLN A C 1
ATOM 899 O O . GLN A 1 114 ? 15.186 0.754 -6.795 1.00 89.44 114 GLN A O 1
ATOM 904 N N . MET A 1 115 ? 13.345 1.025 -8.046 1.00 86.31 115 MET A N 1
ATOM 905 C CA . MET A 1 115 ? 13.620 -0.140 -8.900 1.00 86.31 115 MET A CA 1
ATOM 906 C C . MET A 1 115 ? 14.988 -0.043 -9.586 1.00 86.31 115 MET A C 1
ATOM 908 O O . MET A 1 115 ? 15.691 -1.049 -9.674 1.00 86.31 115 MET A O 1
ATOM 912 N N . LYS A 1 116 ? 15.410 1.158 -10.004 1.00 82.56 116 LYS A N 1
ATOM 913 C CA . LYS A 1 116 ? 16.752 1.378 -10.570 1.00 82.56 116 LYS A CA 1
ATOM 914 C C . LYS A 1 116 ? 17.845 1.138 -9.528 1.00 82.56 116 LYS A C 1
ATOM 916 O O . LYS A 1 116 ? 18.773 0.374 -9.776 1.00 82.56 116 LYS A O 1
ATOM 921 N N . GLY A 1 117 ? 17.689 1.710 -8.333 1.00 89.25 117 GLY A N 1
ATOM 922 C CA . GLY A 1 117 ? 18.632 1.498 -7.229 1.00 89.25 117 GLY A CA 1
ATOM 923 C C . GLY A 1 117 ? 18.710 0.033 -6.778 1.00 89.25 117 GLY A C 1
ATOM 924 O O . GLY A 1 117 ? 19.782 -0.458 -6.436 1.00 89.25 117 GLY A O 1
ATOM 925 N N . MET A 1 118 ? 17.594 -0.701 -6.831 1.00 89.88 118 MET A N 1
ATOM 926 C CA . MET A 1 118 ? 17.551 -2.126 -6.496 1.00 89.88 118 MET A CA 1
ATOM 927 C C . MET A 1 118 ? 18.331 -2.977 -7.507 1.00 89.88 118 MET A C 1
ATOM 929 O O . MET A 1 118 ? 19.010 -3.916 -7.099 1.00 89.88 118 MET A O 1
ATOM 933 N N . GLN A 1 119 ? 18.289 -2.641 -8.801 1.00 87.38 119 GLN A N 1
ATOM 934 C CA . GLN A 1 119 ? 19.097 -3.319 -9.823 1.00 87.38 119 GLN A CA 1
ATOM 935 C C . GLN A 1 119 ? 20.597 -3.117 -9.576 1.00 87.38 119 GLN A C 1
ATOM 937 O O . GLN A 1 119 ? 21.367 -4.078 -9.612 1.00 87.38 119 GLN A O 1
ATOM 942 N N . GLU A 1 120 ? 21.013 -1.887 -9.266 1.00 91.50 120 GLU A N 1
ATOM 943 C CA . GLU A 1 120 ? 22.405 -1.575 -8.916 1.00 91.50 120 GLU A CA 1
ATOM 944 C C . GLU A 1 120 ? 22.866 -2.347 -7.678 1.00 91.50 120 GLU A C 1
ATOM 946 O O . GLU A 1 120 ? 23.915 -2.997 -7.690 1.00 91.50 120 GLU A O 1
ATOM 951 N N . TRP A 1 121 ? 22.045 -2.341 -6.628 1.00 95.44 121 TRP A N 1
ATOM 952 C CA . TRP A 1 121 ? 22.312 -3.094 -5.409 1.00 95.44 121 TRP A CA 1
ATOM 953 C C . TRP A 1 121 ? 22.378 -4.610 -5.661 1.00 95.44 121 TRP A C 1
ATOM 955 O O . TRP A 1 121 ? 23.258 -5.286 -5.125 1.00 95.44 121 TR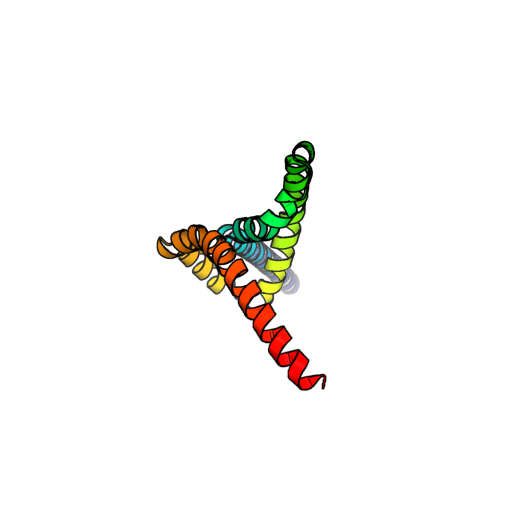P A O 1
ATOM 965 N N . GLN A 1 122 ? 21.515 -5.160 -6.523 1.00 93.88 122 GLN A N 1
ATOM 966 C CA . GLN A 1 122 ? 21.536 -6.580 -6.889 1.00 93.88 122 GLN A CA 1
ATOM 967 C C . GLN A 1 122 ? 22.846 -6.973 -7.588 1.00 93.88 122 GLN A C 1
ATOM 969 O O . GLN A 1 122 ? 23.398 -8.033 -7.287 1.00 93.88 122 GLN A O 1
ATOM 974 N N . MET A 1 123 ? 23.382 -6.126 -8.474 1.00 94.62 123 MET A N 1
ATOM 975 C CA . MET A 1 123 ? 24.690 -6.361 -9.100 1.00 94.62 123 MET A CA 1
ATOM 976 C C . MET A 1 123 ? 25.823 -6.369 -8.065 1.00 94.62 123 MET A C 1
ATOM 978 O O . MET A 1 123 ? 26.700 -7.234 -8.106 1.00 94.62 123 MET A O 1
ATOM 982 N N . GLN A 1 124 ? 25.787 -5.448 -7.095 1.00 95.94 124 GLN A N 1
ATOM 983 C CA . GLN A 1 124 ? 26.755 -5.430 -5.992 1.00 95.94 124 GLN A CA 1
ATOM 984 C C . GLN A 1 124 ? 26.671 -6.709 -5.150 1.00 95.94 124 GLN A C 1
ATOM 986 O O . GLN A 1 124 ? 27.701 -7.314 -4.846 1.00 95.94 124 GLN A O 1
ATOM 991 N N . LEU A 1 125 ? 25.455 -7.157 -4.822 1.00 96.75 125 LEU A N 1
ATOM 992 C CA . LEU A 1 125 ? 25.228 -8.391 -4.072 1.00 96.75 125 LEU A CA 1
ATOM 993 C C . LEU A 1 125 ? 25.767 -9.619 -4.817 1.00 96.75 125 LEU A C 1
ATOM 995 O O . LEU A 1 125 ? 26.447 -10.441 -4.208 1.00 96.75 125 LEU A O 1
ATOM 999 N N . GLN A 1 126 ? 25.520 -9.736 -6.125 1.00 94.62 126 GLN A N 1
ATOM 1000 C CA . GLN A 1 126 ? 26.087 -10.818 -6.941 1.00 94.62 126 GLN A CA 1
ATOM 1001 C C . GLN A 1 126 ? 27.620 -10.819 -6.892 1.00 94.62 126 GLN A C 1
ATOM 1003 O O . GLN A 1 126 ? 28.231 -11.876 -6.734 1.00 94.62 126 GLN A O 1
ATOM 1008 N N . GLY A 1 127 ? 28.241 -9.637 -6.956 1.00 96.56 127 GLY A N 1
ATOM 1009 C CA . GLY A 1 127 ? 29.685 -9.479 -6.794 1.00 96.56 127 GLY A CA 1
ATOM 1010 C C . GLY A 1 127 ? 30.198 -9.969 -5.438 1.00 96.56 127 GLY A C 1
ATOM 1011 O O . GLY A 1 127 ? 31.249 -10.604 -5.372 1.00 96.56 127 GLY A O 1
ATOM 1012 N N . ILE A 1 128 ? 29.452 -9.716 -4.358 1.00 97.12 128 ILE A N 1
ATOM 1013 C CA . ILE A 1 128 ? 29.771 -10.236 -3.022 1.00 97.12 128 ILE A CA 1
ATOM 1014 C C . ILE A 1 128 ? 29.640 -11.760 -3.002 1.00 97.12 128 ILE A C 1
ATOM 1016 O O . ILE A 1 128 ? 30.579 -12.430 -2.589 1.00 97.12 128 ILE A O 1
ATOM 1020 N N . LEU A 1 129 ? 28.524 -12.316 -3.481 1.00 96.56 129 LEU A N 1
ATOM 1021 C CA . LEU A 1 129 ? 28.280 -13.763 -3.479 1.00 96.56 129 LEU A CA 1
ATOM 1022 C C . LEU A 1 129 ? 29.358 -14.534 -4.248 1.00 96.56 129 LEU A C 1
ATOM 1024 O O . LEU A 1 129 ? 29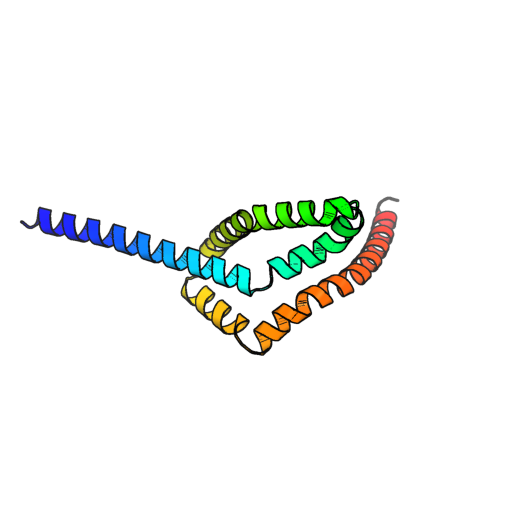.836 -15.553 -3.760 1.00 96.56 129 LEU A O 1
ATOM 1028 N N . MET A 1 130 ? 29.801 -14.025 -5.403 1.00 95.38 130 MET A N 1
ATOM 1029 C CA . MET A 1 130 ? 30.884 -14.647 -6.174 1.00 95.38 130 MET A CA 1
ATOM 1030 C C . MET A 1 130 ? 32.192 -14.774 -5.384 1.00 95.38 130 MET A C 1
ATOM 1032 O O . MET A 1 130 ? 32.901 -15.755 -5.579 1.00 95.38 130 MET A O 1
ATOM 1036 N N . LYS A 1 131 ? 32.498 -13.848 -4.460 1.00 96.19 131 LYS A N 1
ATOM 1037 C CA . LYS A 1 131 ? 33.689 -13.951 -3.593 1.00 96.19 131 LYS A CA 1
ATOM 1038 C C . LYS A 1 131 ? 33.623 -15.125 -2.615 1.00 96.19 131 LYS A C 1
ATOM 1040 O O . LYS A 1 131 ? 34.668 -15.594 -2.194 1.00 96.19 131 LYS A O 1
ATOM 1045 N N . TYR A 1 132 ? 32.421 -15.556 -2.231 1.00 95.88 132 TYR A N 1
ATOM 1046 C CA . TYR A 1 132 ? 32.202 -16.644 -1.270 1.00 95.88 132 TYR A CA 1
ATOM 1047 C C . TYR A 1 132 ? 31.889 -17.992 -1.936 1.00 95.88 132 TYR A C 1
ATOM 1049 O O . TYR A 1 132 ? 31.746 -18.992 -1.241 1.00 95.88 132 TYR A O 1
ATOM 1057 N N . MET A 1 133 ? 31.741 -18.017 -3.264 1.00 89.69 133 MET A N 1
ATOM 1058 C CA . MET A 1 133 ? 31.590 -19.248 -4.052 1.00 89.69 133 MET A CA 1
ATOM 1059 C C . MET A 1 133 ? 32.926 -19.761 -4.620 1.00 89.69 133 MET A C 1
ATOM 1061 O O . MET A 1 133 ? 32.935 -20.790 -5.294 1.00 89.69 133 MET A O 1
ATOM 1065 N N . GLN A 1 134 ? 34.020 -19.032 -4.379 1.00 69.94 134 GLN A N 1
ATOM 1066 C CA . GLN A 1 134 ? 35.403 -19.465 -4.610 1.00 69.94 134 GLN A CA 1
ATOM 1067 C C . GLN A 1 134 ? 35.938 -20.178 -3.369 1.00 69.94 134 GLN A C 1
ATOM 1069 O O . GLN A 1 134 ? 36.727 -21.128 -3.555 1.00 69.94 134 GLN A O 1
#

Radius of gyration: 22.6 Å; chains: 1; bounding box: 74×36×63 Å

pLDDT: mean 90.12, std 8.16, range [61.19, 97.75]

InterPro domains:
  IPR018637 Domain of unknown function DUF2059 [PF09832] (79-126)

Foldseek 3Di:
DVVVVVVVVVVVVVVVVVVQVVVLLVLQLVLCVLQLVVVQVCLVCVVVLVPDDPVCSVVVVVVVVVCVVVVSNVSSVVVVVPDDSVRSVVSVVCCPDPVNVVCSVCVSVVSNVVVVVVVVVVVVVVVVVVVVVD

Secondary structure (DSSP, 8-state):
-HHHHHHHHHHHHHHHHHHHHHHHHHHHHHHHHHTTHHHHHHHHHHHHHHHS-GGGHHHHHHHHHHHHHHHHHHHHHHHTTT--HHHHHHHHHHHHSHHHHHHHHHHHHHHHHHHHHHHHHHHHHHHHHHHH--

Organism: NCBI:txid913024

Sequence (134 aa):
MKNLFIAATMLLSVQFVSAQSADFKKDVIEMVKISGTTANITALLEPVIEQIPADKRADFKKDIDGIMPDLYEKTAEAMMKYYTHDDVKKMIEFYNSPLGKKMQESTPKILKDQMKGMQEWQMQLQGILMKYMQ

=== Feature glossary ===
Key to the feature types in this record:

pLDDT. pLDDT is the predicted lDDT-Cα score: AlphaFold's confidence that the local environment of each residue (all inter-atomic distances within 15 Å) is correctly placed. It is a per-residue number between 0 and 100, with higher meaning more reliable.

Radius of gyration, Cα contacts, bounding box. The geometric summary reports three shape descriptors. Rg (radius of gyration) measures how spread out the Cα atoms are about their centre of mass; compact globular proteins have small Rg, elongated or unfolded ones large. Cα contacts (<8 Å, |i−j|>4) count long-range residue pairs in spatial proximity — high for tightly packed folds, near zero for rods or random coil. The bounding-box extents give the protein's footprint along x, y, z in Å.

Backbone torsions (φ/ψ). Backbone dihedral angles. Every residue except chain termini has a φ (preceding-C → N → Cα → C) and a ψ (N → Cα → C → next-N). They are reported in degrees following the IUPAC sign convention. Secondary structure is essentially a statement about which (φ, ψ) basin each residue occupies.

Contact-map, Ramachandran, and PAE plots. Plot images: a contact map (which residues are close in 3D, as an N×N binary image), a Ramachandran scatter (backbone torsion angles, revealing secondary-structure composition at a glance), and — for AlphaFold structures — a PAE heatmap (pairwise prediction confidence).

Predicted aligned error. Predicted Aligned Error (PAE) is an AlphaFold confidence matrix: entry (i, j) is the expected error in the position of residue j, in ångströms, when the prediction is superimposed on the true structure at residue i. Low PAE within a block of residues means that block is internally rigid and well-predicted; high PAE between two blocks means their relative placement is uncertain even if each block individually is confident.

Secondary structure (3-state, P-SEA). Three-state secondary structure (P-SEA) collapses the eight DSSP classes into helix (a), strand (b), and coil (c). P-SEA assigns these from Cα geometry alone — distances and angles — without requiring backbone oxygens, so it works on any Cα trace.

Solvent-accessible surface area. Solvent-accessible surface area (SASA) is the area in Å² traced out by the centre of a 1.4 Å probe sphere (a water molecule) rolled over the protein's van der Waals surface (Shrake–Rupley / Lee–Richards construction). Buried residues have near-zero SASA; fully exposed residues can exceed 200 Å². The total SASA scales roughly with the number of surface residues.

Foldseek 3Di. The Foldseek 3Di string encodes local tertiary geometry as a 20-letter alphabet — one character per residue — derived from the relative positions of nearby Cα atoms. Unlike the amino-acid sequence, 3Di is a direct function of the 3D structure, so two proteins with the same fold have similar 3Di strings even at low sequence identity.

B-factor. For experimental (PDB) structures, the B-factor (temperature factor) quantifies the positional spread of each atom in the crystal — a combination of thermal vibration and static disorder — in units of Å². High B-factors mark flexible loops or poorly resolved regions; low B-factors mark the rigid, well-ordered core.

mmCIF coordinates. The mmCIF block holds the 3D Cartesian coordinates of each backbone atom (N, Cα, C, O) in ångströms. mmCIF is the PDB's canonical archive format — a tagged-loop text representation of the atomic model.

InterPro / GO / CATH / organism. Functional annotations link the protein to curated databases. InterPro entries identify conserved domains and families by matching the sequence against member-database signatures (Pfam, PROSITE, CDD, …). Gene Ontology (GO) terms describe molecular function, biological process, and cellular component in a controlled vocabulary. CATH places the structure in a hierarchical fold classification (Class/Architecture/Topology/Homologous-superfamily). The organism is the source species.

Rendered structure images. Structure images are PyMOL renders from six orthogonal camera directions. Cartoon representation draws helices as coils and strands as arrows; sticks shows the backbone as bonds; surface shows the solvent-excluded envelope. Rainbow coloring maps sequence position to hue (blue→red, N→C); chain coloring assigns a distinct color per polypeptide.

Sequence. This is the polypeptide sequence — one letter per residue, N-terminus first. Length ranges from a few dozen residues for small domains to over a thousand for large multi-domain proteins.

Secondary structure (8-state, DSSP). The SS8 string is DSSP's per-residue secondary-structure call. α-helix (H) means an i→i+4 H-bond ladder; β-strand (E) means the residue participates in a β-sheet; 3₁₀ (G) and π (I) are tighter and wider helices; T/S are turns/bends; '-' is loop.

Nearest PDB structures. Structural nearest neighbors (via Foldseek easy-search vs the PDB). Reported per hit: target PDB id, E-value, and alignment TM-score. A TM-score above ~0.5 is the conventional threshold for 'same fold'.